Protein AF-A0A819SDZ2-F1 (afdb_monomer)

Radius of gyration: 12.53 Å; Cα contacts (8 Å, |Δi|>4): 45; chains: 1; bounding box: 31×16×36 Å

Secondary structure (DSSP, 8-state):
----PEEEEEE-TTSHHHHHHHHHHHHSTTGGGEEEEEE----TT--

Solvent-accessible surface area (backbone atoms only — not comparable to full-atom values): 3043 Å² total; per-residue (Å²): 129,90,78,77,66,44,80,42,80,38,67,52,41,88,40,79,66,32,35,51,50,52,51,50,51,69,69,36,96,60,35,90,39,54,47,77,46,69,56,74,95,71,59,98,86,61,129

Nearest PDB structures (foldseek):
  5w7k-assembly2_B  TM=5.563E-01  e=2.721E+00  Penicillium oxalicum
  1jye-assembly1_A-2  TM=6.047E-01  e=2.536E+00  Escherichia coli
  7w02-assembly1_A  TM=5.095E-01  e=2.920E+00  Homo sapiens
  3up9-assembly1_A  TM=4.676E-01  e=5.503E+00  Schaalia dentiphila ATCC 17982
  5tpz-assembly1_A  TM=4.611E-01  e=9.010E+00  Xenopus laevis

pLDDT: mean 90.38, std 14.06, range [44.56, 98.5]

Mean predicted aligned error: 5.34 Å

Se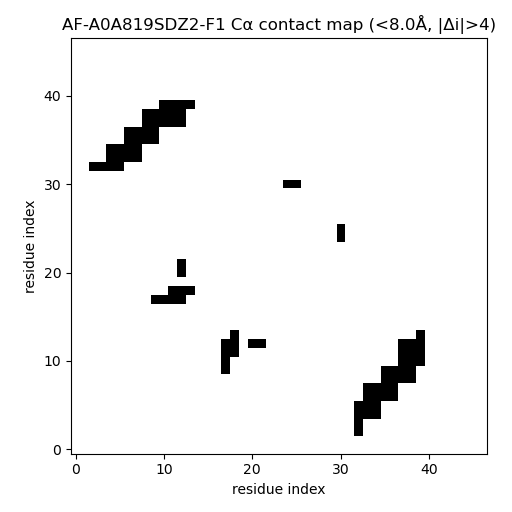quence (47 aa):
MSSKQINIFLTGATGYIGGSILTGLLQHPNVSTFKITALIRGDENRV

InterPro domains:
  IPR013120 Fatty acyl-CoA reductase-like, NAD-binding domain [PF07993] (10-45)
  IPR036291 NAD(P)-binding domain superfamily [SSF51735] (4-37)

Structure (mmCIF, N/CA/C/O backbone):
data_AF-A0A819SDZ2-F1
#
_entry.id   AF-A0A819SDZ2-F1
#
loop_
_atom_site.group_PDB
_atom_site.id
_atom_site.type_symbol
_atom_site.label_atom_id
_atom_site.label_alt_id
_atom_site.label_comp_id
_atom_site.label_asym_id
_atom_site.label_entity_id
_atom_site.label_seq_id
_atom_site.pdbx_PDB_ins_code
_atom_site.Cartn_x
_atom_site.Cartn_y
_atom_site.Cartn_z
_atom_site.occupancy
_atom_site.B_iso_or_equiv
_atom_site.auth_seq_id
_atom_site.auth_comp_id
_atom_site.auth_asym_id
_atom_site.auth_atom_id
_atom_site.pdbx_PDB_model_num
ATOM 1 N N . MET A 1 1 ? -20.650 4.620 15.945 1.00 44.56 1 MET A N 1
ATOM 2 C CA . MET A 1 1 ? -19.315 5.032 16.436 1.00 44.56 1 MET A CA 1
ATOM 3 C C . MET A 1 1 ? -18.526 5.555 15.249 1.00 44.56 1 MET A C 1
ATOM 5 O O . MET A 1 1 ? -18.480 4.855 14.247 1.00 44.56 1 MET A O 1
ATOM 9 N N . SER A 1 2 ? -17.981 6.774 15.311 1.00 51.38 2 SER A N 1
ATOM 10 C CA . SER A 1 2 ? -17.136 7.299 14.228 1.00 51.38 2 SER A CA 1
ATOM 11 C C . SER A 1 2 ? -15.826 6.508 14.211 1.00 51.38 2 SER A C 1
ATOM 13 O O . SER A 1 2 ? -14.927 6.759 15.010 1.00 51.38 2 SER A O 1
ATOM 15 N N . SER A 1 3 ? -15.774 5.468 13.379 1.00 67.88 3 SER A N 1
ATOM 16 C CA . SER A 1 3 ? -14.556 4.711 13.101 1.00 67.88 3 SER A CA 1
ATOM 17 C C . SER A 1 3 ? -13.572 5.665 12.426 1.00 67.88 3 SER A C 1
ATOM 19 O O . SER A 1 3 ? -13.790 6.093 11.292 1.00 67.88 3 SER A O 1
ATOM 21 N N . LYS A 1 4 ? -12.526 6.075 13.151 1.00 85.69 4 LYS A N 1
ATOM 22 C CA . LYS A 1 4 ? -11.501 6.977 12.624 1.00 85.69 4 LYS A CA 1
ATOM 23 C C . LYS A 1 4 ? -10.634 6.194 11.638 1.00 85.69 4 LYS A C 1
ATOM 25 O O . LYS A 1 4 ? -9.690 5.518 12.035 1.00 85.69 4 LYS A O 1
ATOM 30 N N . GLN A 1 5 ? -10.996 6.267 10.362 1.00 93.38 5 GLN A N 1
ATOM 31 C CA . GLN A 1 5 ? -10.252 5.649 9.270 1.00 93.38 5 GLN A CA 1
ATOM 32 C C . GLN A 1 5 ? -8.891 6.340 9.093 1.00 93.38 5 GLN A C 1
ATOM 34 O O . GLN A 1 5 ? -8.803 7.569 9.077 1.00 93.38 5 GLN A O 1
ATOM 39 N N . ILE A 1 6 ? -7.827 5.551 8.963 1.00 97.00 6 ILE A N 1
ATOM 40 C CA . ILE A 1 6 ? -6.455 6.009 8.741 1.00 97.00 6 ILE A CA 1
ATOM 41 C C . ILE A 1 6 ? -6.143 5.845 7.255 1.00 97.00 6 ILE A C 1
ATOM 43 O O . ILE A 1 6 ? -6.114 4.730 6.734 1.00 97.00 6 ILE A O 1
ATOM 47 N N . ASN A 1 7 ? -5.898 6.962 6.573 1.00 97.44 7 ASN A N 1
ATOM 48 C CA . ASN A 1 7 ? -5.466 6.957 5.178 1.00 97.44 7 ASN A CA 1
ATOM 49 C C . ASN A 1 7 ? -3.944 6.795 5.123 1.00 97.44 7 ASN A C 1
ATOM 51 O O . ASN A 1 7 ? -3.218 7.613 5.685 1.00 97.44 7 ASN A O 1
ATOM 55 N N . ILE A 1 8 ? -3.467 5.753 4.445 1.00 98.00 8 ILE A N 1
ATOM 56 C CA . ILE A 1 8 ? -2.047 5.434 4.292 1.00 98.00 8 ILE A CA 1
ATOM 57 C C . ILE A 1 8 ? -1.708 5.515 2.808 1.00 98.00 8 ILE A C 1
ATOM 59 O O . ILE A 1 8 ? -2.231 4.743 2.007 1.00 98.00 8 ILE A O 1
ATOM 63 N N . PHE A 1 9 ? -0.810 6.427 2.445 1.00 98.19 9 PHE A N 1
ATOM 64 C CA . PHE A 1 9 ? -0.210 6.455 1.116 1.00 98.19 9 PHE A CA 1
ATOM 65 C C . PHE A 1 9 ? 1.179 5.817 1.181 1.00 98.19 9 PHE A C 1
ATOM 67 O O . PHE A 1 9 ? 2.086 6.362 1.808 1.00 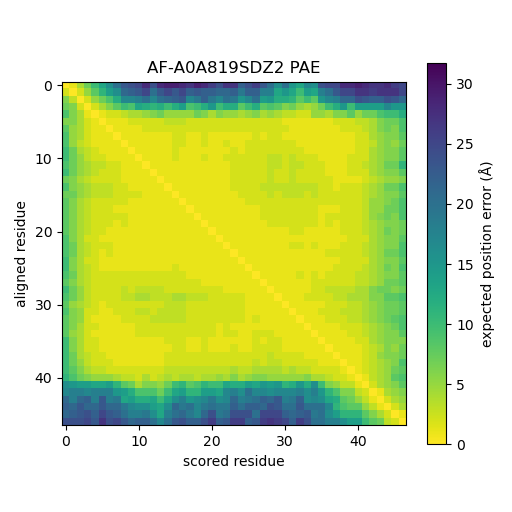98.19 9 PHE A O 1
ATOM 74 N N . LEU A 1 10 ? 1.327 4.639 0.578 1.00 97.94 10 LEU A N 1
ATOM 75 C CA . LEU A 1 10 ? 2.547 3.841 0.619 1.00 97.94 10 LEU A CA 1
ATOM 76 C C . LEU A 1 10 ? 3.282 3.924 -0.720 1.00 97.94 10 LEU A C 1
ATOM 78 O O . LEU A 1 10 ? 2.787 3.472 -1.749 1.00 97.94 10 LEU A O 1
ATOM 82 N N . THR A 1 11 ? 4.499 4.453 -0.712 1.00 97.12 11 THR A N 1
ATOM 83 C CA . THR A 1 11 ? 5.404 4.385 -1.864 1.00 97.12 11 THR A CA 1
ATOM 84 C C . THR A 1 11 ? 6.347 3.193 -1.720 1.00 97.12 11 THR A C 1
ATOM 86 O O . THR A 1 11 ? 6.595 2.703 -0.618 1.00 97.12 11 THR A O 1
ATOM 89 N N . GLY A 1 12 ? 6.857 2.675 -2.841 1.00 96.44 12 GLY A N 1
ATOM 90 C CA . GLY A 1 12 ? 7.834 1.581 -2.811 1.00 96.44 12 GLY A CA 1
ATOM 91 C C . GLY A 1 12 ? 7.282 0.250 -2.287 1.00 96.44 12 GLY A C 1
ATOM 92 O O . GLY A 1 12 ? 8.062 -0.595 -1.853 1.00 96.44 12 GLY A O 1
ATOM 93 N N . ALA A 1 13 ? 5.962 0.037 -2.354 1.00 97.31 13 ALA A N 1
ATOM 94 C CA . ALA A 1 13 ? 5.291 -1.174 -1.869 1.00 97.31 13 ALA A CA 1
ATOM 95 C C . ALA A 1 13 ? 5.791 -2.474 -2.533 1.00 97.31 13 ALA A C 1
ATOM 97 O O . ALA A 1 13 ? 5.639 -3.552 -1.972 1.00 97.31 13 ALA A O 1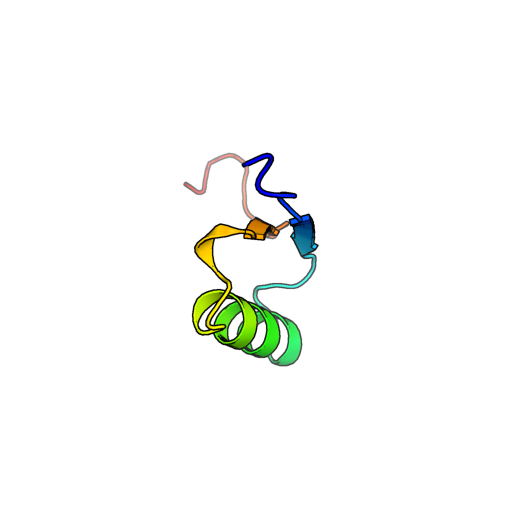
ATOM 98 N N . THR A 1 14 ? 6.418 -2.379 -3.708 1.00 96.12 14 THR A N 1
ATOM 99 C CA . THR A 1 14 ? 7.012 -3.515 -4.432 1.00 96.12 14 THR A CA 1
ATOM 100 C C . THR A 1 14 ? 8.473 -3.795 -4.051 1.00 96.12 14 THR A C 1
ATOM 102 O O . THR A 1 14 ? 9.080 -4.7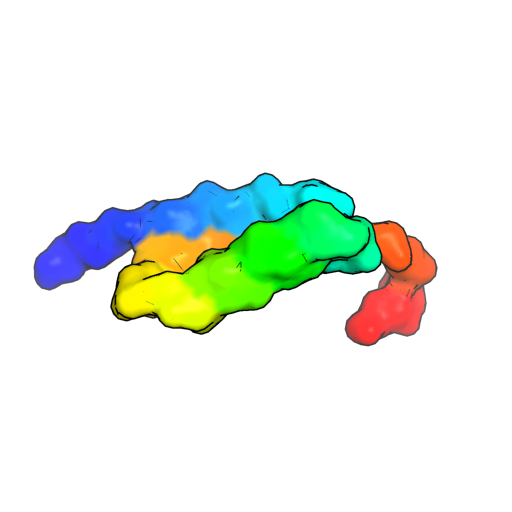08 -4.603 1.00 96.12 14 THR A O 1
ATOM 105 N N . GLY A 1 15 ? 9.089 -2.986 -3.183 1.00 96.38 15 GLY A N 1
ATOM 106 C CA . GLY A 1 15 ? 10.450 -3.212 -2.684 1.00 96.38 15 GLY A CA 1
ATOM 107 C C . GLY A 1 15 ? 10.480 -4.200 -1.516 1.00 96.38 15 GLY A C 1
ATOM 108 O O . GLY A 1 15 ? 9.454 -4.461 -0.900 1.00 96.38 15 GLY A O 1
ATOM 109 N N . TYR A 1 16 ? 11.665 -4.703 -1.155 1.00 97.69 16 TYR A N 1
ATOM 110 C CA . TYR A 1 16 ? 11.821 -5.680 -0.063 1.00 97.69 16 TYR A CA 1
ATOM 111 C C . TYR A 1 16 ? 11.211 -5.196 1.267 1.00 97.69 16 TYR A C 1
ATOM 113 O O . TYR A 1 16 ? 10.384 -5.871 1.882 1.00 97.69 16 TYR A O 1
ATOM 121 N N . ILE A 1 17 ? 11.564 -3.974 1.679 1.00 98.06 17 ILE A N 1
ATOM 122 C CA . ILE A 1 17 ? 11.048 -3.370 2.914 1.00 98.06 17 ILE A CA 1
ATOM 123 C C . ILE A 1 17 ? 9.584 -2.947 2.741 1.00 98.06 17 ILE A C 1
ATOM 125 O O . ILE A 1 17 ? 8.753 -3.254 3.590 1.00 98.06 17 ILE A O 1
ATOM 129 N N . GLY A 1 18 ? 9.247 -2.284 1.630 1.00 97.62 18 GLY A N 1
ATOM 130 C CA . GLY A 1 18 ? 7.887 -1.793 1.392 1.00 97.62 18 GLY A CA 1
ATOM 131 C C . GLY A 1 18 ? 6.842 -2.910 1.312 1.00 97.62 18 GLY A C 1
ATOM 132 O O . GLY A 1 18 ? 5.762 -2.768 1.880 1.00 97.62 18 GLY A O 1
ATOM 133 N N . GLY A 1 19 ? 7.179 -4.044 0.695 1.00 97.88 19 GLY A N 1
ATOM 134 C CA . GLY A 1 19 ? 6.315 -5.225 0.635 1.00 97.88 19 GLY A CA 1
ATOM 135 C C . GLY A 1 19 ? 6.133 -5.886 2.000 1.00 97.88 19 GLY A C 1
ATOM 136 O O . GLY A 1 19 ? 5.026 -6.300 2.347 1.00 97.88 19 GLY A O 1
ATOM 137 N N . SER A 1 20 ? 7.188 -5.909 2.818 1.00 98.50 20 SER A N 1
ATOM 138 C CA . SER A 1 20 ? 7.115 -6.396 4.202 1.00 98.50 20 SER A CA 1
ATOM 139 C C . SER A 1 20 ? 6.218 -5.501 5.066 1.00 98.50 20 SER A C 1
ATOM 141 O O . SER A 1 20 ? 5.377 -6.000 5.811 1.00 98.50 20 SER A O 1
ATOM 143 N N . ILE A 1 21 ? 6.330 -4.176 4.916 1.00 98.38 21 ILE A N 1
ATOM 144 C CA . ILE A 1 21 ? 5.451 -3.206 5.585 1.00 98.38 21 ILE A CA 1
ATOM 145 C C . ILE A 1 21 ? 3.999 -3.399 5.141 1.00 98.38 21 ILE A C 1
ATOM 147 O O . ILE A 1 21 ? 3.119 -3.493 5.994 1.00 98.38 21 ILE A O 1
ATOM 151 N N . LEU A 1 22 ? 3.735 -3.495 3.832 1.00 98.25 22 LEU A N 1
ATOM 152 C CA . LEU A 1 22 ? 2.385 -3.725 3.314 1.00 98.25 22 LEU A CA 1
ATOM 153 C C . LEU A 1 22 ? 1.786 -5.019 3.876 1.00 98.25 22 LEU A C 1
ATOM 155 O O . LEU A 1 22 ? 0.646 -5.018 4.330 1.00 98.25 22 LEU A O 1
ATOM 159 N N . THR A 1 23 ? 2.571 -6.097 3.910 1.00 98.50 23 THR A N 1
ATOM 160 C CA . THR A 1 23 ? 2.157 -7.380 4.494 1.00 98.50 23 THR A CA 1
ATOM 161 C C . THR A 1 23 ? 1.783 -7.221 5.968 1.00 98.50 23 THR A C 1
ATOM 163 O O . THR A 1 23 ? 0.708 -7.658 6.375 1.00 98.50 23 THR A O 1
ATOM 166 N N . GLY A 1 24 ? 2.610 -6.528 6.756 1.00 98.31 24 GLY A N 1
ATOM 167 C CA . GLY A 1 24 ? 2.319 -6.249 8.164 1.00 98.31 24 GLY A CA 1
ATOM 168 C C . GLY A 1 24 ? 1.056 -5.406 8.365 1.00 98.31 24 GLY A C 1
ATOM 169 O O . GLY A 1 24 ? 0.251 -5.708 9.242 1.00 98.31 24 GLY A O 1
ATOM 170 N N . LEU A 1 25 ? 0.836 -4.387 7.527 1.00 98.19 25 LEU A N 1
ATOM 171 C CA . LEU A 1 25 ? -0.374 -3.559 7.570 1.00 98.19 25 LEU A CA 1
ATOM 172 C C . LEU A 1 25 ? -1.638 -4.370 7.252 1.00 98.19 25 LEU A C 1
ATOM 174 O O . LEU A 1 25 ? -2.657 -4.185 7.914 1.00 98.19 25 LEU A O 1
ATOM 178 N N . LEU A 1 26 ? -1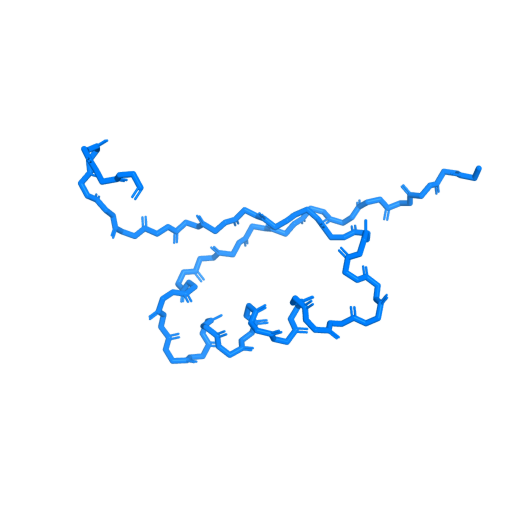.568 -5.279 6.277 1.00 98.06 26 LEU A N 1
ATOM 179 C CA . LEU A 1 26 ? -2.684 -6.148 5.890 1.00 98.06 26 LEU A CA 1
ATOM 180 C C . LEU A 1 26 ? -3.001 -7.223 6.940 1.00 98.06 26 LEU A C 1
ATOM 182 O O . LEU A 1 26 ? -4.144 -7.656 7.042 1.00 98.06 26 LEU A O 1
ATOM 186 N N . GLN A 1 27 ? -2.011 -7.644 7.728 1.00 98.44 27 GLN A N 1
ATOM 187 C CA . GLN A 1 27 ? -2.170 -8.634 8.801 1.00 98.44 27 GLN A CA 1
ATOM 188 C C . GLN A 1 27 ? -2.495 -8.011 10.169 1.00 98.44 27 GLN A C 1
ATOM 190 O O . GLN A 1 27 ? -2.732 -8.730 11.139 1.00 98.44 27 GLN A O 1
ATOM 195 N N . HIS A 1 28 ? -2.499 -6.682 10.279 1.00 97.75 28 HIS A N 1
ATOM 196 C CA . HIS A 1 28 ? -2.710 -5.997 11.548 1.00 97.75 28 HIS A CA 1
ATOM 197 C C . HIS A 1 28 ? -4.162 -6.169 12.051 1.00 97.75 28 HIS A C 1
ATOM 199 O O . HIS A 1 28 ? -5.097 -6.037 11.259 1.00 97.75 28 HIS A O 1
ATOM 205 N N . PRO A 1 29 ? -4.405 -6.344 13.367 1.00 97.56 29 PRO A N 1
ATOM 206 C CA . PRO A 1 29 ? -5.758 -6.524 13.919 1.00 97.56 29 PRO A CA 1
ATOM 207 C C . PRO A 1 29 ? -6.753 -5.410 13.556 1.00 97.56 29 PRO A C 1
ATOM 209 O O . PRO A 1 29 ? -7.953 -5.641 13.448 1.00 97.56 29 PRO A O 1
ATOM 212 N N . ASN A 1 30 ? -6.239 -4.199 13.330 1.00 95.81 30 ASN A N 1
ATOM 213 C CA . ASN A 1 30 ? -7.031 -3.025 12.960 1.00 95.81 30 ASN A CA 1
ATOM 214 C C . ASN A 1 30 ? -7.094 -2.776 11.443 1.00 95.81 30 ASN A C 1
ATOM 216 O O . ASN A 1 30 ? -7.392 -1.656 11.046 1.00 95.81 30 ASN A O 1
ATOM 220 N N . VAL A 1 31 ? -6.809 -3.762 10.584 1.00 96.56 31 VAL A N 1
ATOM 221 C CA . VAL A 1 31 ? -6.776 -3.576 9.117 1.00 96.56 31 VAL A CA 1
ATOM 222 C C . VAL A 1 31 ? -8.052 -2.930 8.558 1.00 96.56 31 VAL A C 1
ATOM 224 O O . VAL A 1 31 ? -7.988 -2.144 7.618 1.00 96.56 31 VAL A O 1
ATOM 227 N N . SER A 1 32 ? -9.207 -3.167 9.186 1.00 95.88 32 SER A N 1
ATOM 228 C CA . SER A 1 32 ? -10.491 -2.559 8.813 1.00 95.88 32 SER A CA 1
ATOM 229 C C . SER A 1 32 ? -10.539 -1.034 8.977 1.00 95.88 32 SER A C 1
ATOM 231 O O . SER A 1 32 ? -11.398 -0.383 8.381 1.00 95.88 32 SER A O 1
ATOM 233 N N . THR A 1 33 ? -9.630 -0.443 9.756 1.00 96.50 33 THR A N 1
ATOM 234 C CA . THR A 1 33 ? -9.506 1.013 9.900 1.00 96.50 33 THR A CA 1
ATOM 235 C C . THR A 1 33 ? -8.525 1.617 8.900 1.00 96.50 33 THR A C 1
ATOM 237 O O . THR A 1 33 ? -8.436 2.841 8.813 1.00 96.50 33 THR A O 1
ATOM 240 N N . PHE A 1 34 ? -7.807 0.806 8.119 1.00 97.25 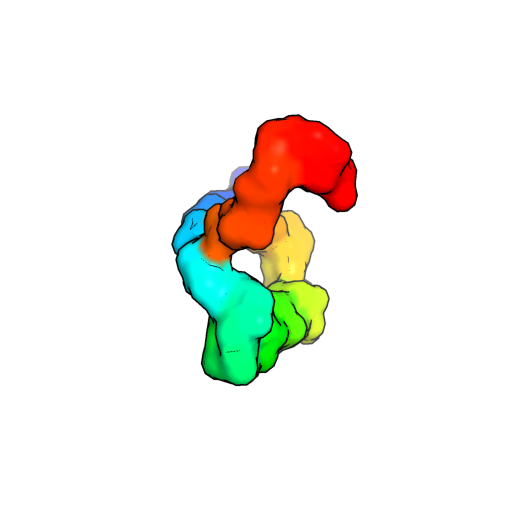34 PHE A N 1
ATOM 241 C CA . PHE A 1 34 ? -6.788 1.278 7.187 1.00 97.25 34 PHE A CA 1
ATOM 242 C C . PHE A 1 34 ? -7.355 1.425 5.773 1.00 97.25 34 PHE A C 1
ATOM 244 O O . PHE A 1 34 ? -7.922 0.495 5.204 1.00 97.25 34 PHE A O 1
ATOM 251 N N . LYS A 1 35 ? -7.154 2.596 5.167 1.00 97.56 35 LYS A N 1
ATOM 252 C CA . LYS A 1 35 ? -7.342 2.823 3.731 1.00 97.56 35 LYS A CA 1
ATOM 253 C C . LYS A 1 35 ? -5.974 2.994 3.092 1.00 97.56 35 LYS A C 1
ATOM 255 O O . LYS A 1 35 ? -5.380 4.066 3.189 1.00 97.56 35 LYS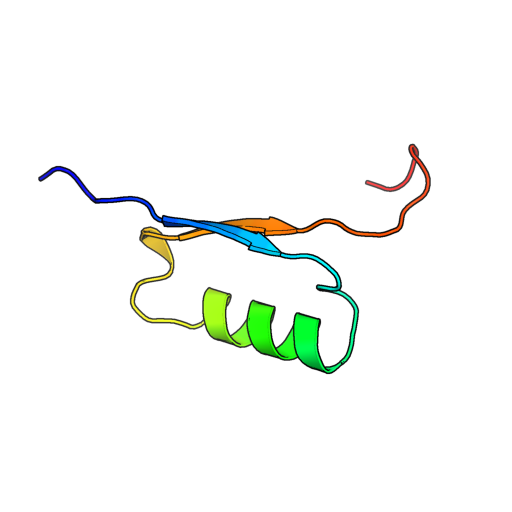 A O 1
ATOM 260 N N . ILE A 1 36 ? -5.468 1.926 2.485 1.00 97.88 36 ILE A N 1
ATOM 261 C CA . ILE A 1 36 ? -4.114 1.885 1.929 1.00 97.88 36 ILE A CA 1
ATOM 262 C C . ILE A 1 36 ? -4.179 2.148 0.424 1.00 97.88 36 ILE A C 1
ATOM 264 O O . ILE A 1 3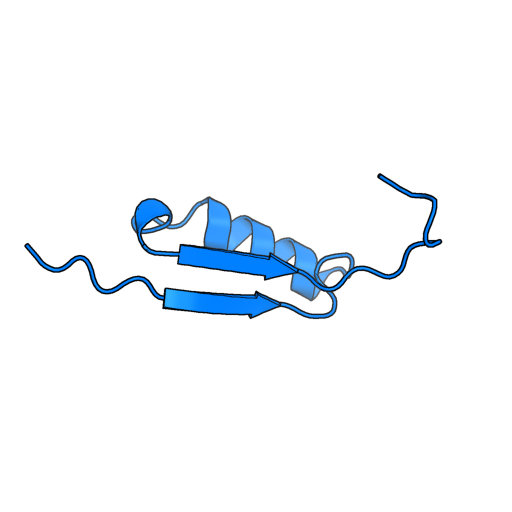6 ? -4.845 1.421 -0.308 1.00 97.88 36 ILE A O 1
ATOM 268 N N . THR A 1 37 ? -3.445 3.157 -0.031 1.00 97.50 37 THR A N 1
ATOM 269 C CA . THR A 1 37 ? -3.180 3.421 -1.446 1.00 97.50 37 THR A CA 1
ATOM 270 C C . THR A 1 37 ? -1.689 3.247 -1.680 1.00 97.50 37 THR A C 1
ATOM 272 O O . THR A 1 37 ? -0.888 3.941 -1.054 1.00 97.50 37 THR A O 1
ATOM 275 N N . ALA A 1 38 ? -1.304 2.338 -2.573 1.00 96.69 38 ALA A N 1
ATOM 276 C CA . ALA A 1 38 ? 0.094 2.118 -2.918 1.00 96.69 38 ALA A CA 1
ATOM 277 C C . ALA A 1 38 ? 0.430 2.745 -4.275 1.00 96.69 38 ALA A C 1
ATOM 279 O O . ALA A 1 38 ? -0.249 2.483 -5.265 1.00 96.69 38 ALA A O 1
ATOM 280 N N . LEU A 1 39 ? 1.499 3.541 -4.334 1.00 95.06 39 LEU A N 1
ATOM 281 C CA . LEU A 1 39 ? 2.074 3.981 -5.601 1.00 95.06 39 LEU A CA 1
ATOM 282 C C . LEU A 1 39 ? 3.010 2.892 -6.126 1.00 95.06 39 LEU A C 1
ATOM 284 O O . LEU A 1 39 ? 4.058 2.619 -5.531 1.00 95.06 39 LEU A O 1
ATOM 288 N N . ILE A 1 40 ? 2.637 2.299 -7.254 1.00 92.38 40 ILE A N 1
ATOM 289 C CA . ILE A 1 40 ? 3.438 1.306 -7.970 1.00 92.38 40 ILE A CA 1
ATOM 290 C C . ILE A 1 40 ? 3.981 1.906 -9.269 1.00 92.38 40 ILE A C 1
ATOM 292 O O . ILE A 1 40 ? 3.372 2.799 -9.853 1.00 92.38 40 ILE A O 1
ATOM 296 N N . ARG A 1 41 ? 5.140 1.422 -9.729 1.00 89.81 41 ARG A N 1
ATOM 297 C CA . ARG A 1 41 ? 5.636 1.739 -11.076 1.00 89.81 41 ARG A CA 1
ATOM 298 C C . ARG A 1 41 ? 5.017 0.744 -12.054 1.00 89.81 41 ARG A C 1
ATOM 300 O O . ARG A 1 41 ? 5.350 -0.437 -11.997 1.00 89.81 41 ARG A O 1
ATOM 307 N N . GLY A 1 42 ? 4.142 1.225 -12.925 1.00 80.31 42 GLY A N 1
ATOM 308 C CA . GLY A 1 42 ? 3.507 0.458 -13.993 1.00 80.31 42 GLY A CA 1
ATOM 309 C C . GLY A 1 42 ? 3.461 1.274 -15.280 1.00 80.31 42 GLY A C 1
ATOM 310 O O . GLY A 1 42 ? 3.711 2.477 -15.259 1.00 80.31 42 GLY A O 1
ATOM 311 N N . ASP A 1 43 ? 3.174 0.602 -16.389 1.00 78.19 43 ASP A N 1
ATOM 312 C CA . ASP A 1 43 ? 2.694 1.291 -17.588 1.00 78.19 43 ASP A CA 1
ATOM 313 C C . ASP A 1 43 ? 1.217 1.647 -17.365 1.00 78.19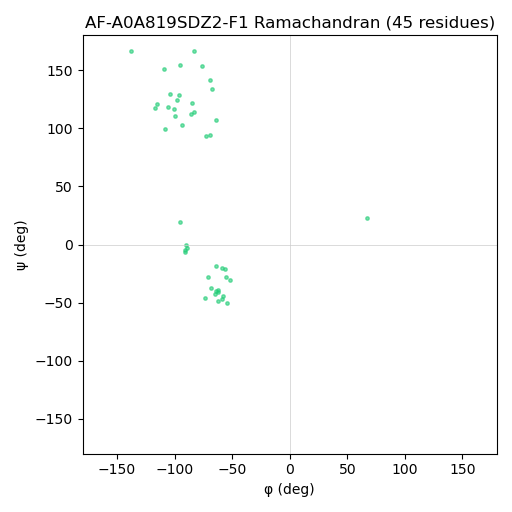 43 ASP A C 1
ATOM 315 O O . ASP A 1 43 ? 0.540 0.943 -16.613 1.00 78.19 43 ASP A O 1
ATOM 319 N N . GLU A 1 44 ? 0.703 2.690 -18.010 1.00 69.25 44 GLU A N 1
ATOM 320 C CA . GLU A 1 44 ? -0.708 3.104 -17.891 1.00 69.25 44 GLU A CA 1
ATOM 321 C C . GLU A 1 44 ? -1.692 1.971 -18.244 1.00 69.25 44 GLU A C 1
ATOM 323 O O . GLU A 1 44 ? -2.829 1.956 -17.780 1.00 69.25 44 GLU A O 1
ATOM 328 N N . ASN A 1 45 ? -1.212 0.977 -19.000 1.00 69.44 45 ASN A N 1
ATOM 329 C CA . ASN A 1 45 ? -1.944 -0.211 -19.435 1.00 69.44 45 ASN A CA 1
ATOM 330 C C . ASN A 1 45 ? -1.851 -1.416 -18.482 1.00 69.44 45 ASN A C 1
ATOM 332 O O . ASN A 1 45 ? -2.398 -2.480 -18.782 1.00 69.44 45 ASN A O 1
ATOM 336 N N . ARG A 1 46 ? -1.126 -1.316 -17.363 1.00 61.78 46 ARG A N 1
ATOM 337 C CA . ARG A 1 46 ? -1.003 -2.418 -16.400 1.00 61.78 46 ARG A CA 1
ATOM 338 C C . ARG A 1 46 ? -2.053 -2.283 -15.300 1.00 61.78 46 ARG A C 1
ATOM 340 O O . ARG A 1 46 ? -1.906 -1.458 -14.404 1.00 61.78 46 ARG A O 1
ATOM 347 N N . VAL A 1 47 ? -3.091 -3.115 -15.429 1.00 52.00 47 VAL A N 1
ATOM 348 C CA . VAL A 1 47 ? -4.139 -3.391 -14.427 1.00 52.00 47 VAL A CA 1
ATOM 349 C C . VAL A 1 47 ? -3.558 -3.984 -13.151 1.00 52.00 47 VAL A C 1
ATOM 351 O O . VAL A 1 47 ? -2.691 -4.882 -13.266 1.00 52.00 47 VAL A O 1
#

Foldseek 3Di:
DPLQADEAEQEPCVPPVNVVVVVCCCPDPVVVSYDYDYDDDDDPPDD

Organism: NCBI:txid433720